Protein AF-A0A7W4BRG5-F1 (afdb_monomer_lite)

pLDDT: mean 81.26, std 13.05, range [51.34, 97.38]

Secondary structure (DSSP, 8-state):
----GGGS-S-HHHHHHHHHHHHHHHHHHHHHHHHHHHHHHHHHHHHHHHHHHHHHS--TTSSTTTTHHHHHHHHHHHHHHHHHTT-----PPP-PPPP-

Foldseek 3Di:
DDDDPVVDDPDPVSVVVVVVVVVVVVVVVVVVVVVVVVVVVVVVVVVVCVVVVVVVPDPDPPCPPPCPVVVVVVVVVVVVVVVVPPPPPPDDDDPDDDDD

Radius of gyration: 35.74 Å; chains: 1; bounding box: 100×28×65 Å

Structure (mmCIF, N/CA/C/O backbone):
data_AF-A0A7W4BRG5-F1
#
_entry.id   AF-A0A7W4BRG5-F1
#
loop_
_atom_site.group_PDB
_atom_site.id
_atom_site.type_symbol
_atom_site.label_atom_id
_atom_site.label_alt_id
_atom_site.label_comp_id
_atom_site.label_asym_id
_atom_site.label_entity_id
_atom_site.label_seq_id
_atom_site.pdbx_PDB_ins_code
_atom_site.Cartn_x
_atom_site.Cartn_y
_atom_site.Cartn_z
_atom_site.occupancy
_atom_site.B_iso_or_equiv
_atom_site.auth_seq_id
_atom_site.auth_comp_id
_atom_site.auth_asym_id
_atom_site.auth_atom_id
_atom_site.pdbx_PDB_model_num
ATOM 1 N N . MET A 1 1 ? 29.152 0.210 -7.449 1.00 51.34 1 MET A N 1
ATOM 2 C CA . MET A 1 1 ? 29.610 -0.427 -8.700 1.00 51.34 1 MET A CA 1
ATOM 3 C C . MET A 1 1 ? 29.855 0.691 -9.694 1.00 51.34 1 MET A C 1
ATOM 5 O O . MET A 1 1 ? 28.980 1.539 -9.818 1.00 51.34 1 MET A O 1
ATOM 9 N N . LYS A 1 2 ? 31.047 0.783 -10.285 1.00 65.44 2 LYS A N 1
ATOM 10 C CA . LYS A 1 2 ? 31.317 1.781 -11.326 1.00 65.44 2 LYS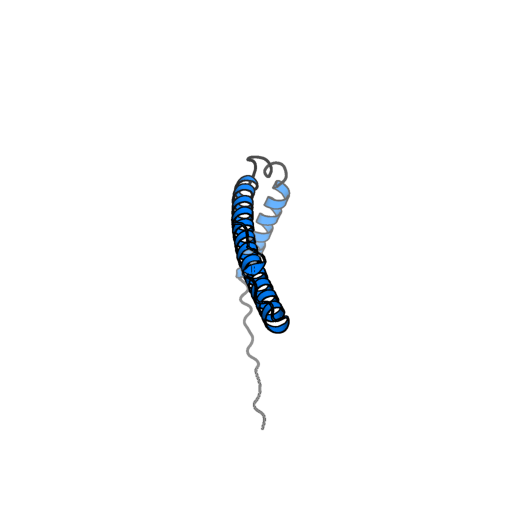 A CA 1
ATOM 11 C C . LYS A 1 2 ? 30.936 1.140 -12.654 1.00 65.44 2 LYS A C 1
ATOM 13 O O . LYS A 1 2 ? 31.395 0.039 -12.930 1.00 65.44 2 LYS A O 1
ATOM 18 N N . ILE A 1 3 ? 30.029 1.770 -13.387 1.00 76.00 3 ILE A N 1
ATOM 19 C CA . ILE A 1 3 ? 29.692 1.339 -14.741 1.00 76.00 3 ILE A CA 1
ATOM 20 C C . ILE A 1 3 ? 30.744 1.978 -15.640 1.00 76.00 3 ILE A C 1
ATOM 22 O O . ILE A 1 3 ? 30.840 3.205 -15.686 1.00 76.00 3 ILE A O 1
ATOM 26 N N . ASP A 1 4 ? 31.561 1.159 -16.294 1.00 78.88 4 ASP A N 1
ATOM 27 C CA . ASP A 1 4 ? 32.535 1.652 -17.261 1.00 78.88 4 ASP A CA 1
ATOM 28 C C . ASP A 1 4 ? 31.794 2.085 -18.529 1.00 78.88 4 ASP A C 1
ATOM 30 O O . ASP A 1 4 ? 31.093 1.287 -19.149 1.00 78.88 4 ASP A O 1
ATOM 34 N N . ALA A 1 5 ? 31.942 3.348 -18.931 1.00 72.69 5 ALA A N 1
ATOM 35 C CA . ALA A 1 5 ? 31.243 3.901 -20.096 1.00 72.69 5 ALA A CA 1
ATOM 36 C C . ALA A 1 5 ? 31.586 3.162 -21.404 1.00 72.69 5 ALA A C 1
ATOM 38 O O . ALA A 1 5 ? 30.755 3.078 -22.298 1.00 72.69 5 ALA A O 1
ATOM 39 N N . HIS A 1 6 ? 32.780 2.565 -21.480 1.00 78.62 6 HIS A N 1
ATOM 40 C CA . HIS A 1 6 ? 33.233 1.748 -22.611 1.00 78.62 6 HIS A CA 1
ATOM 41 C C . HIS A 1 6 ? 32.613 0.342 -22.659 1.00 78.62 6 HIS A C 1
ATOM 43 O O . HIS A 1 6 ? 32.879 -0.406 -23.592 1.00 78.62 6 HIS A O 1
ATOM 49 N N . SER A 1 7 ? 31.830 -0.043 -21.647 1.00 78.31 7 SER A N 1
ATOM 50 C CA . SER A 1 7 ? 31.088 -1.311 -21.643 1.00 78.31 7 SER A CA 1
ATOM 51 C C . SER A 1 7 ? 29.690 -1.189 -22.252 1.00 78.31 7 SER A C 1
ATOM 53 O O . SER A 1 7 ? 29.014 -2.200 -22.437 1.00 78.31 7 SER A O 1
ATOM 55 N N . LEU A 1 8 ? 29.251 0.037 -22.557 1.00 79.62 8 LEU A N 1
ATOM 56 C CA . LEU A 1 8 ? 27.994 0.265 -23.250 1.00 79.62 8 LEU A CA 1
ATOM 57 C C . LEU A 1 8 ? 28.156 0.060 -24.762 1.00 79.62 8 LEU A C 1
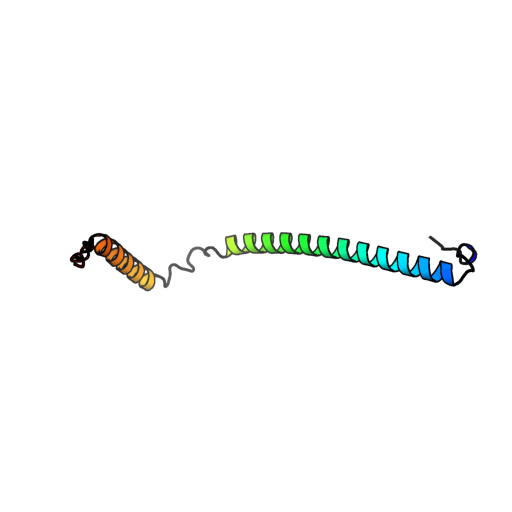ATOM 59 O O . LEU A 1 8 ? 29.225 0.332 -25.307 1.00 79.62 8 LEU A O 1
ATOM 63 N N . PRO A 1 9 ? 27.097 -0.389 -25.454 1.00 85.00 9 PRO A N 1
ATOM 64 C CA . PRO A 1 9 ? 27.086 -0.416 -26.908 1.00 85.00 9 PRO A CA 1
ATOM 65 C C . PRO A 1 9 ? 27.247 0.991 -27.492 1.00 85.00 9 PRO A C 1
ATOM 67 O O . PRO A 1 9 ? 26.579 1.921 -27.044 1.00 85.00 9 PRO A O 1
ATOM 70 N N . ASP A 1 10 ? 28.061 1.126 -28.537 1.00 86.06 10 ASP A N 1
ATOM 71 C CA . ASP A 1 10 ? 28.211 2.387 -29.280 1.00 86.06 10 ASP A CA 1
ATOM 72 C C . ASP A 1 10 ? 27.052 2.637 -30.270 1.00 86.06 10 ASP A C 1
ATOM 74 O O . ASP A 1 10 ? 26.923 3.729 -30.825 1.00 86.06 10 ASP A O 1
ATOM 78 N N . ASP A 1 11 ? 26.194 1.633 -30.503 1.00 91.06 11 ASP A N 1
ATOM 79 C CA . ASP A 1 11 ? 25.029 1.751 -31.384 1.00 91.06 11 ASP A CA 1
ATOM 80 C C . ASP A 1 11 ? 23.867 2.493 -30.685 1.00 91.06 11 ASP A C 1
ATOM 82 O O . ASP A 1 11 ? 23.322 1.997 -29.687 1.00 91.06 11 ASP A O 1
ATOM 86 N N . PRO A 1 12 ? 23.419 3.654 -31.210 1.00 89.19 12 PRO A N 1
ATOM 87 C CA . PRO A 1 12 ? 22.330 4.426 -30.617 1.00 89.19 12 PRO A CA 1
ATOM 88 C C . PRO A 1 12 ? 20.995 3.673 -30.562 1.00 89.19 12 PRO A C 1
ATOM 90 O O . PRO A 1 12 ? 20.206 3.918 -29.648 1.00 89.19 12 PRO A O 1
ATOM 93 N N . GLU A 1 13 ? 20.709 2.767 -31.501 1.00 91.75 13 GLU A N 1
ATOM 94 C CA . GLU A 1 13 ? 19.458 1.998 -31.475 1.00 91.75 13 GLU A CA 1
ATOM 95 C C . GLU A 1 13 ? 19.465 0.950 -30.356 1.00 91.75 13 GLU A C 1
ATOM 97 O O . GLU A 1 13 ? 18.458 0.764 -29.663 1.00 91.75 13 GLU A O 1
ATOM 102 N N . GLN A 1 14 ? 20.613 0.316 -30.108 1.00 88.25 14 GLN A N 1
ATOM 103 C CA . GLN A 1 14 ? 20.782 -0.620 -28.999 1.00 88.25 14 GLN A CA 1
ATOM 104 C C . GLN A 1 14 ? 20.695 0.084 -27.634 1.00 88.25 14 GLN A C 1
ATOM 106 O O . GLN A 1 14 ? 20.038 -0.426 -26.723 1.00 88.25 14 GLN A O 1
ATOM 111 N N . LEU A 1 15 ? 21.268 1.287 -27.507 1.00 89.44 15 LEU A N 1
ATOM 112 C CA . LEU A 1 15 ? 21.167 2.104 -26.293 1.00 89.44 15 LEU A CA 1
ATOM 113 C C . LEU A 1 15 ? 19.721 2.496 -25.963 1.00 89.44 15 LEU A C 1
ATOM 115 O O . LEU A 1 15 ? 19.303 2.385 -24.810 1.00 89.44 15 LEU A O 1
ATOM 119 N N . LYS A 1 16 ? 18.932 2.909 -26.965 1.00 91.62 16 LYS A N 1
ATOM 120 C CA . LYS A 1 16 ? 17.508 3.243 -26.773 1.00 91.62 16 LYS A CA 1
ATOM 121 C C . LYS A 1 16 ? 16.709 2.051 -26.252 1.00 91.62 16 LYS A C 1
ATOM 123 O O . LYS A 1 16 ? 15.875 2.222 -25.366 1.00 91.62 16 LYS A O 1
ATOM 128 N N . ARG A 1 17 ? 16.972 0.848 -26.776 1.00 92.25 17 ARG A N 1
ATOM 129 C CA . ARG A 1 17 ? 16.307 -0.386 -26.325 1.00 92.25 17 ARG A CA 1
ATOM 130 C C . ARG A 1 17 ? 16.641 -0.710 -24.872 1.00 92.25 17 ARG A C 1
ATOM 132 O O . ARG A 1 17 ? 15.720 -0.924 -24.093 1.00 92.25 17 ARG A O 1
ATOM 139 N N . MET A 1 18 ? 17.921 -0.667 -24.497 1.00 90.25 18 MET A N 1
ATOM 140 C CA . MET A 1 18 ? 18.337 -0.883 -23.104 1.00 90.25 18 MET A CA 1
ATOM 141 C C . MET A 1 18 ? 17.738 0.152 -22.150 1.00 90.25 18 MET A C 1
ATOM 143 O O . MET A 1 18 ? 17.366 -0.191 -21.032 1.00 90.25 18 MET A O 1
ATOM 147 N N . LEU A 1 19 ? 17.636 1.416 -22.571 1.00 92.44 19 LEU A N 1
ATOM 148 C CA . LEU A 1 19 ? 17.035 2.464 -21.750 1.00 92.44 19 LEU A CA 1
ATOM 149 C C . LEU A 1 19 ? 15.541 2.212 -21.522 1.00 92.44 19 LEU A C 1
ATOM 151 O O . LEU A 1 19 ? 15.066 2.365 -20.399 1.00 92.44 19 LEU A O 1
ATOM 155 N N . LEU A 1 20 ? 14.821 1.786 -22.561 1.00 95.00 20 LEU A N 1
ATOM 156 C CA . LEU A 1 20 ? 13.408 1.429 -22.456 1.00 95.00 20 LEU A CA 1
ATOM 157 C C . LEU A 1 20 ? 13.197 0.222 -21.529 1.00 95.00 20 LEU A C 1
ATOM 159 O O . LEU A 1 20 ? 12.323 0.257 -20.669 1.00 95.00 20 LEU A O 1
ATOM 163 N N . GLU A 1 21 ? 14.022 -0.816 -21.667 1.00 93.56 21 GLU A N 1
ATOM 164 C CA . GLU A 1 21 ? 13.986 -2.004 -20.807 1.00 93.56 21 GLU A CA 1
ATOM 165 C C . GLU A 1 21 ? 14.304 -1.655 -19.346 1.00 93.56 21 GLU A C 1
ATOM 167 O O . GLU A 1 21 ? 13.604 -2.080 -18.427 1.00 93.56 21 GLU A O 1
ATOM 172 N N . LEU A 1 22 ? 15.319 -0.814 -19.120 1.00 94.81 22 LEU A N 1
ATOM 173 C CA . LEU A 1 22 ? 15.658 -0.336 -17.785 1.00 94.81 22 LEU A CA 1
ATOM 174 C C . LEU A 1 22 ? 14.501 0.455 -17.172 1.00 94.81 22 LEU A C 1
ATOM 176 O O . LEU A 1 22 ? 14.205 0.268 -15.994 1.00 94.81 22 LEU A O 1
ATOM 180 N N . GLN A 1 23 ? 13.849 1.319 -17.953 1.00 95.19 23 GLN A N 1
ATOM 181 C CA . GLN A 1 23 ? 12.695 2.081 -17.490 1.00 95.19 23 GLN A CA 1
ATOM 182 C C . GLN A 1 23 ? 11.544 1.149 -17.094 1.00 95.19 23 GLN A C 1
ATOM 184 O O . GLN A 1 23 ? 11.052 1.260 -15.976 1.00 95.19 23 GLN A O 1
ATOM 189 N N . GLN A 1 24 ? 11.196 0.177 -17.941 1.00 95.00 24 GLN A N 1
ATOM 190 C CA . GLN A 1 24 ? 10.152 -0.812 -17.645 1.00 95.00 24 GLN A CA 1
ATOM 191 C C . GLN A 1 24 ? 10.442 -1.584 -16.355 1.00 95.00 24 GLN A C 1
ATOM 193 O O . GLN A 1 24 ? 9.599 -1.660 -15.467 1.00 95.00 24 GLN A O 1
ATOM 198 N N . HIS A 1 25 ? 11.663 -2.089 -16.202 1.00 95.12 25 HIS A N 1
ATOM 199 C CA . HIS A 1 25 ? 12.054 -2.836 -15.010 1.00 95.12 25 HIS A CA 1
ATOM 200 C C . HIS A 1 25 ? 12.085 -1.964 -13.740 1.00 95.12 25 HIS A C 1
ATOM 202 O O . HIS A 1 25 ? 11.822 -2.445 -12.634 1.00 95.12 25 HIS A O 1
ATOM 208 N N . MET A 1 26 ? 12.412 -0.675 -13.862 1.00 95.62 26 MET A N 1
ATOM 209 C CA . MET A 1 26 ? 12.334 0.258 -12.735 1.00 95.62 26 MET A CA 1
ATOM 210 C C . MET A 1 26 ? 10.883 0.564 -12.357 1.00 95.62 26 MET A C 1
ATOM 212 O O . MET A 1 26 ? 10.584 0.589 -11.163 1.00 95.62 26 MET A O 1
ATOM 216 N N . ASP A 1 27 ? 9.998 0.727 -13.340 1.00 95.75 27 ASP A N 1
ATOM 217 C CA . ASP A 1 27 ? 8.564 0.941 -13.127 1.00 95.75 27 ASP A CA 1
ATOM 218 C C . ASP A 1 27 ? 7.915 -0.282 -12.457 1.00 95.75 27 ASP A C 1
ATOM 220 O O . ASP A 1 27 ? 7.194 -0.134 -11.470 1.00 95.75 27 ASP A O 1
ATOM 224 N N . GLU A 1 28 ? 8.246 -1.499 -12.902 1.00 95.56 28 GLU A N 1
ATOM 225 C CA . GLU A 1 28 ? 7.810 -2.751 -12.268 1.00 95.56 28 GLU A CA 1
ATOM 226 C C . GLU A 1 28 ? 8.265 -2.832 -10.806 1.00 95.56 28 GLU A C 1
ATOM 228 O O . GLU A 1 28 ? 7.459 -3.058 -9.901 1.00 95.56 28 GLU A O 1
ATOM 233 N N . LYS A 1 29 ? 9.548 -2.560 -10.540 1.00 95.50 29 LYS A N 1
ATOM 234 C CA . LYS A 1 29 ? 10.084 -2.552 -9.171 1.00 95.50 29 LYS A CA 1
ATOM 235 C C . LYS A 1 29 ? 9.471 -1.479 -8.287 1.00 95.50 29 LYS A C 1
ATOM 237 O O . LYS A 1 29 ? 9.462 -1.645 -7.063 1.00 95.50 29 LYS A O 1
ATOM 242 N N . LEU A 1 30 ? 9.058 -0.356 -8.865 1.00 96.25 30 LEU A N 1
ATOM 243 C CA . LEU A 1 30 ? 8.389 0.704 -8.129 1.00 96.25 30 LEU A CA 1
ATOM 244 C C . LEU A 1 30 ? 6.968 0.265 -7.768 1.00 96.25 30 LEU A C 1
ATOM 246 O O . LEU A 1 30 ? 6.613 0.300 -6.593 1.00 96.25 30 LEU A O 1
ATOM 250 N N . ALA A 1 31 ? 6.229 -0.287 -8.733 1.00 96.31 31 ALA A N 1
ATOM 251 C CA . ALA A 1 31 ? 4.893 -0.833 -8.520 1.00 96.31 31 ALA A CA 1
ATOM 252 C C . ALA A 1 31 ? 4.872 -1.953 -7.463 1.00 96.31 31 ALA A C 1
ATOM 254 O O . ALA A 1 31 ? 4.011 -1.957 -6.582 1.00 96.31 31 ALA A O 1
ATOM 255 N N . GLU A 1 32 ? 5.846 -2.869 -7.482 1.00 96.06 32 GLU A N 1
ATOM 256 C CA . GLU A 1 32 ? 5.989 -3.910 -6.454 1.00 96.06 32 GLU A CA 1
ATOM 257 C C . GLU A 1 32 ? 6.210 -3.322 -5.053 1.00 96.06 32 GLU A C 1
ATOM 259 O O . GLU A 1 32 ? 5.628 -3.789 -4.066 1.00 96.06 32 GLU A O 1
ATOM 264 N N . LYS A 1 33 ? 7.059 -2.291 -4.942 1.00 96.56 33 LYS A N 1
ATOM 265 C CA . LYS A 1 33 ? 7.305 -1.617 -3.663 1.00 96.56 33 LYS A CA 1
ATOM 266 C C . LYS A 1 33 ? 6.066 -0.888 -3.169 1.00 96.56 33 LYS A C 1
ATOM 268 O O . LYS A 1 33 ? 5.743 -1.013 -1.989 1.00 96.56 33 LYS A O 1
ATOM 273 N N . ASP A 1 34 ? 5.376 -0.174 -4.048 1.00 96.31 34 ASP A N 1
ATOM 274 C CA . ASP A 1 34 ? 4.171 0.574 -3.703 1.00 96.31 34 ASP A CA 1
ATOM 275 C C . ASP A 1 34 ? 3.049 -0.361 -3.245 1.00 96.31 34 ASP A C 1
ATOM 277 O O . ASP A 1 34 ? 2.421 -0.107 -2.215 1.00 96.31 34 ASP A O 1
ATOM 281 N N . ALA A 1 35 ? 2.864 -1.499 -3.921 1.00 96.50 35 ALA A N 1
ATOM 282 C CA . ALA A 1 35 ? 1.913 -2.528 -3.504 1.00 96.50 35 ALA A CA 1
ATOM 283 C C . ALA A 1 35 ? 2.224 -3.049 -2.090 1.00 96.50 35 ALA A C 1
ATOM 285 O O . ALA A 1 35 ? 1.337 -3.122 -1.236 1.00 96.50 35 ALA A O 1
ATOM 286 N N . LYS A 1 36 ? 3.500 -3.336 -1.807 1.00 96.81 36 LYS A N 1
ATOM 287 C CA . LYS A 1 36 ? 3.941 -3.797 -0.484 1.00 96.81 36 LYS A CA 1
ATOM 288 C C . LYS A 1 36 ? 3.757 -2.736 0.602 1.00 96.81 36 LYS A C 1
ATOM 290 O O . LYS A 1 36 ? 3.369 -3.058 1.725 1.00 96.81 36 LYS A O 1
ATOM 295 N N . ILE A 1 37 ? 4.040 -1.471 0.291 1.00 97.06 37 ILE A N 1
ATOM 296 C CA . ILE A 1 37 ? 3.824 -0.350 1.214 1.00 97.06 37 ILE A CA 1
ATOM 297 C C . ILE A 1 37 ? 2.332 -0.208 1.516 1.00 97.06 37 ILE A C 1
ATOM 299 O O . ILE A 1 37 ? 1.959 -0.080 2.682 1.00 97.06 37 ILE A O 1
ATOM 303 N N . HIS A 1 38 ? 1.481 -0.275 0.493 1.00 96.88 38 HIS A N 1
ATOM 304 C CA . HIS A 1 38 ? 0.037 -0.176 0.655 1.00 96.88 38 HIS A CA 1
ATOM 305 C C . HIS A 1 38 ? -0.513 -1.298 1.547 1.00 96.88 38 HIS A C 1
ATOM 307 O O . HIS A 1 38 ? -1.278 -1.028 2.473 1.00 96.88 38 HIS A O 1
ATOM 313 N N . GLU A 1 39 ? -0.083 -2.543 1.329 1.00 96.69 39 GLU A N 1
ATOM 314 C CA . GLU A 1 39 ? -0.462 -3.686 2.169 1.00 96.69 39 GLU A CA 1
ATOM 315 C C . GLU A 1 39 ? -0.059 -3.475 3.639 1.00 96.69 39 GLU A C 1
ATOM 317 O O . GLU A 1 39 ? -0.875 -3.643 4.550 1.00 96.69 39 GLU A O 1
ATOM 322 N N . LEU A 1 40 ? 1.182 -3.040 3.884 1.00 97.38 40 LEU A N 1
ATOM 323 C CA . LEU A 1 40 ? 1.678 -2.769 5.235 1.00 97.38 40 LEU A CA 1
ATOM 324 C C . LEU A 1 40 ? 0.907 -1.635 5.921 1.00 97.38 40 LEU A C 1
ATOM 326 O O . LEU A 1 40 ? 0.559 -1.757 7.098 1.00 97.38 40 LEU A O 1
ATOM 330 N N . LEU A 1 41 ? 0.611 -0.552 5.199 1.00 97.31 41 LEU A N 1
ATOM 331 C CA . LEU A 1 41 ? -0.183 0.563 5.714 1.00 97.31 41 LEU A CA 1
ATOM 332 C C . LEU A 1 41 ? -1.611 0.126 6.044 1.00 97.31 41 LEU A C 1
ATOM 334 O O . LEU A 1 41 ? -2.133 0.489 7.098 1.00 97.31 41 LEU A O 1
ATOM 338 N N . GLN A 1 42 ? -2.227 -0.695 5.195 1.00 95.81 42 GLN A N 1
ATOM 339 C CA . GLN A 1 42 ? -3.554 -1.244 5.451 1.00 95.81 42 GLN A CA 1
ATOM 340 C C . GLN A 1 42 ? -3.561 -2.121 6.711 1.00 95.81 42 GLN A C 1
ATOM 342 O O . GLN A 1 42 ? -4.430 -1.954 7.570 1.00 95.81 42 GLN A O 1
ATOM 347 N N . ALA A 1 43 ? -2.577 -3.012 6.863 1.00 95.38 43 ALA A N 1
ATOM 348 C CA . ALA A 1 43 ? -2.447 -3.862 8.044 1.00 95.38 43 ALA A CA 1
ATOM 349 C C . ALA A 1 43 ? -2.220 -3.037 9.324 1.00 95.38 43 ALA A C 1
ATOM 351 O O . ALA A 1 43 ? -2.833 -3.306 10.363 1.00 95.38 43 ALA A O 1
ATOM 352 N N . TYR A 1 44 ? -1.378 -2.004 9.246 1.00 96.25 44 TYR A N 1
ATOM 353 C CA . TYR A 1 44 ? -1.116 -1.089 10.353 1.00 96.25 44 TYR A CA 1
ATOM 354 C C . TYR A 1 44 ? -2.372 -0.310 10.759 1.00 96.25 44 TYR A C 1
ATOM 356 O O . TYR A 1 44 ? -2.742 -0.317 11.934 1.00 96.25 44 TYR A O 1
ATOM 364 N N . ASN A 1 45 ? -3.076 0.285 9.796 1.00 95.00 45 ASN A N 1
ATOM 365 C CA . ASN A 1 45 ? -4.308 1.030 10.045 1.00 95.00 45 ASN A CA 1
ATOM 366 C C . ASN A 1 45 ? -5.404 0.128 10.624 1.00 95.00 45 ASN A C 1
ATOM 368 O O . ASN A 1 45 ? -6.085 0.521 11.569 1.00 95.00 45 ASN A O 1
ATOM 372 N N . ALA A 1 46 ? -5.535 -1.108 10.132 1.00 93.94 46 ALA A N 1
ATOM 373 C CA . ALA A 1 46 ? -6.474 -2.080 10.684 1.00 93.94 46 ALA A CA 1
ATOM 374 C C . ALA A 1 46 ? -6.135 -2.453 12.137 1.00 93.94 46 ALA A C 1
ATOM 376 O O . ALA A 1 46 ? -7.032 -2.571 12.973 1.00 93.94 46 ALA A O 1
ATOM 377 N N . LYS A 1 47 ? -4.847 -2.620 12.467 1.00 94.06 47 LYS A N 1
ATOM 378 C CA . LYS A 1 47 ? -4.403 -2.855 13.848 1.00 94.06 47 LYS A CA 1
ATOM 379 C C . LYS A 1 47 ? -4.720 -1.655 14.740 1.00 94.06 47 LYS A C 1
ATOM 381 O O . LYS A 1 47 ? -5.255 -1.835 15.829 1.00 94.06 47 LYS A O 1
ATOM 386 N N . LEU A 1 48 ? -4.427 -0.448 14.266 1.00 91.94 48 LEU A N 1
ATOM 387 C CA . LEU A 1 48 ? -4.676 0.790 14.995 1.00 91.94 48 L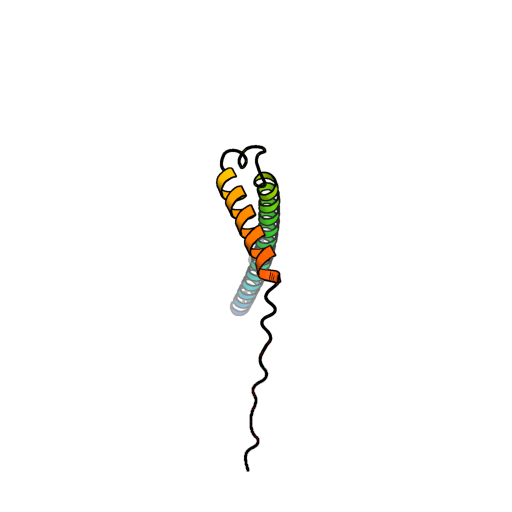EU A CA 1
ATOM 388 C C . LEU A 1 48 ? -6.174 0.985 15.269 1.00 91.94 48 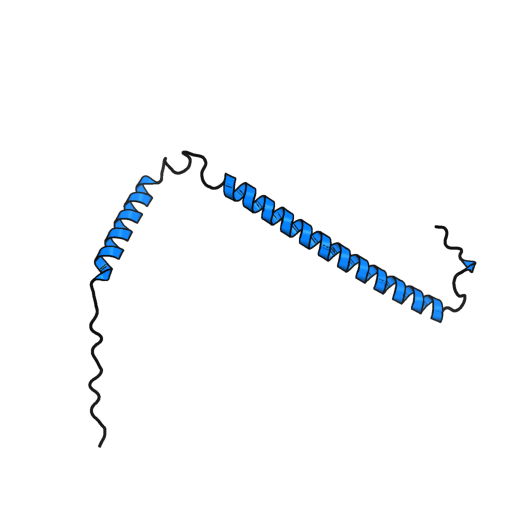LEU A C 1
ATOM 390 O O . LEU A 1 48 ? -6.563 1.268 16.400 1.00 91.94 48 LEU A O 1
ATOM 394 N N . ALA A 1 49 ? -7.015 0.743 14.262 1.00 89.38 49 ALA A N 1
ATOM 395 C CA . ALA A 1 49 ? -8.465 0.785 14.395 1.00 89.38 49 ALA A CA 1
ATOM 396 C C . ALA A 1 49 ? -8.975 -0.224 15.434 1.00 89.38 49 ALA A C 1
ATOM 398 O O . ALA A 1 49 ? -9.818 0.132 16.248 1.00 89.38 49 ALA A O 1
ATOM 399 N N . LYS A 1 50 ? -8.437 -1.451 15.474 1.00 87.62 50 LYS A N 1
ATOM 400 C CA . LYS A 1 50 ? -8.796 -2.450 16.500 1.00 87.62 50 LYS A CA 1
ATOM 401 C C . LYS A 1 50 ? -8.404 -2.010 17.911 1.00 87.62 50 LYS A C 1
ATOM 403 O O . LYS A 1 50 ? -9.207 -2.137 18.832 1.00 87.62 50 LYS A O 1
ATOM 408 N N . GLU A 1 51 ? -7.191 -1.491 18.084 1.00 87.38 51 GLU A N 1
ATOM 409 C CA . GLU A 1 51 ? -6.703 -1.001 19.380 1.00 87.38 51 GLU A CA 1
ATOM 410 C C . GLU A 1 51 ? -7.541 0.173 19.896 1.00 87.38 51 GLU A C 1
ATOM 412 O O . GLU A 1 51 ? -7.914 0.203 21.070 1.00 87.38 51 GLU A O 1
ATOM 417 N N . TYR A 1 52 ? -7.875 1.133 19.029 1.00 83.62 52 TYR A N 1
ATOM 418 C CA . TYR A 1 52 ? -8.705 2.268 19.425 1.00 83.62 52 TYR A CA 1
ATOM 419 C C . TYR A 1 52 ? -10.180 1.918 19.560 1.00 83.62 52 TYR A C 1
ATOM 421 O O . TYR A 1 52 ? -10.798 2.440 20.475 1.00 83.62 52 TYR A O 1
ATOM 429 N N . ALA A 1 53 ? -10.733 1.012 18.751 1.00 80.44 53 ALA A N 1
ATOM 430 C CA . ALA A 1 53 ? -12.096 0.519 18.947 1.00 80.44 53 ALA A CA 1
ATOM 431 C C . ALA A 1 53 ? -12.242 -0.157 20.318 1.00 80.44 53 ALA A C 1
ATOM 433 O O . ALA A 1 53 ? -13.167 0.148 21.063 1.00 80.44 53 ALA A O 1
ATOM 434 N N . LYS A 1 54 ? -11.262 -0.983 20.715 1.00 74.94 54 LYS A N 1
ATOM 435 C CA . LYS A 1 54 ? -11.218 -1.585 22.056 1.00 74.94 54 LYS A CA 1
ATOM 436 C C . LYS A 1 54 ? -11.149 -0.537 23.174 1.00 74.94 54 LYS A C 1
ATOM 438 O O . LYS A 1 54 ? -11.672 -0.765 24.256 1.00 74.94 54 LYS A O 1
ATOM 443 N N . LYS A 1 55 ? -10.482 0.596 22.936 1.00 72.75 55 LYS A N 1
ATOM 444 C CA . LYS A 1 55 ? -10.409 1.714 23.892 1.00 72.75 55 LYS A CA 1
ATOM 445 C C . LYS A 1 55 ? -11.623 2.645 23.835 1.00 72.75 55 LYS A C 1
ATOM 447 O O . LYS A 1 55 ? -11.866 3.350 24.809 1.00 72.75 55 LYS A O 1
ATOM 452 N N . SER A 1 56 ? -12.348 2.694 22.717 1.00 65.50 56 SER A N 1
ATOM 453 C CA . SER A 1 56 ? -13.540 3.533 22.553 1.00 65.50 56 SER A CA 1
ATOM 454 C C . SER A 1 56 ? -14.809 2.832 23.014 1.00 65.50 56 SER A C 1
ATOM 456 O O . SER A 1 56 ? -15.818 3.497 23.235 1.00 65.50 56 SER A O 1
ATOM 458 N N . GLU A 1 57 ? -14.779 1.508 23.173 1.00 58.72 57 GLU A N 1
ATOM 459 C CA . GLU A 1 57 ? -15.838 0.750 23.824 1.00 58.72 57 GLU A CA 1
ATOM 460 C C . GLU A 1 57 ? -15.811 1.048 25.333 1.00 58.72 57 GLU A C 1
ATOM 462 O O . GLU A 1 57 ? -15.262 0.313 26.143 1.00 58.72 57 GLU A O 1
ATOM 467 N N . LYS A 1 58 ? -16.394 2.203 25.671 1.00 58.50 58 LYS A N 1
ATOM 468 C CA . LYS A 1 58 ? -16.740 2.687 27.010 1.00 58.50 58 LYS A CA 1
ATOM 469 C C . LYS A 1 58 ? -15.547 2.884 27.952 1.00 58.50 58 LYS A C 1
ATOM 471 O O . LYS A 1 58 ? -15.088 1.965 28.625 1.00 58.50 58 LYS A O 1
ATOM 476 N N . MET A 1 59 ? -15.160 4.150 28.153 1.00 55.41 59 MET A N 1
ATOM 477 C CA . MET A 1 59 ? -14.693 4.522 29.492 1.00 55.41 59 MET A CA 1
ATOM 478 C C . MET A 1 59 ? -15.785 4.090 30.486 1.00 55.41 59 MET A C 1
ATOM 480 O O . MET A 1 59 ? -16.933 4.514 30.304 1.00 55.41 59 MET A O 1
ATOM 484 N N . PRO A 1 60 ? -15.473 3.261 31.498 1.00 56.31 60 PRO A N 1
ATOM 485 C CA . PRO A 1 60 ? -16.432 2.930 32.545 1.00 56.31 60 PRO A CA 1
ATOM 486 C C . PRO A 1 60 ? -16.965 4.242 33.139 1.00 56.31 60 PRO A C 1
ATOM 488 O O . PRO A 1 60 ? -16.172 5.080 33.568 1.00 56.31 60 PRO A O 1
ATOM 491 N N . GLY A 1 61 ? -18.282 4.460 33.077 1.00 58.75 61 GLY A N 1
ATOM 492 C CA . GLY A 1 61 ? -18.945 5.670 33.581 1.00 58.75 61 GLY A CA 1
ATOM 493 C C . GLY A 1 61 ? -19.223 6.796 32.571 1.00 58.75 61 GLY A C 1
ATOM 494 O O . GLY A 1 61 ? -19.970 7.710 32.902 1.00 58.75 61 GLY A O 1
ATOM 495 N N . ALA A 1 62 ? -18.710 6.757 31.332 1.00 59.41 62 ALA A N 1
ATOM 496 C CA . ALA A 1 62 ? -18.947 7.846 30.363 1.00 59.41 62 ALA A CA 1
ATOM 497 C C . ALA A 1 62 ? -20.350 7.833 29.719 1.00 59.41 62 ALA A C 1
ATOM 499 O O . ALA A 1 62 ? -20.801 8.863 29.229 1.00 59.41 62 ALA A O 1
ATOM 500 N N . GLY A 1 63 ? -21.033 6.684 29.720 1.00 57.31 63 GLY A N 1
ATOM 501 C CA . GLY A 1 63 ? -22.395 6.532 29.186 1.00 57.31 63 GLY A CA 1
ATOM 502 C C . GLY A 1 63 ? -23.479 6.376 30.254 1.00 57.31 63 GLY A C 1
ATOM 503 O O . GLY A 1 63 ? -24.643 6.253 29.920 1.00 57.31 63 GLY A O 1
ATOM 504 N N . GLU A 1 64 ? -23.127 6.351 31.539 1.00 61.62 64 GLU A N 1
ATOM 505 C CA . GLU A 1 64 ? -24.099 6.063 32.610 1.00 61.62 64 GLU A CA 1
ATOM 506 C C . GLU A 1 64 ? -24.796 7.325 33.137 1.00 61.62 64 GLU A C 1
ATOM 508 O O . GLU A 1 64 ? -25.814 7.230 33.810 1.00 61.62 64 GLU A O 1
ATOM 513 N N . VAL A 1 65 ? -24.282 8.518 32.823 1.00 66.38 65 VAL A N 1
ATOM 514 C CA . VAL A 1 65 ? -24.755 9.774 33.436 1.00 66.38 65 VAL A CA 1
ATOM 515 C C . VAL A 1 65 ? -25.914 10.442 32.685 1.00 66.38 65 VAL A C 1
ATOM 517 O O . VAL A 1 65 ? -26.527 11.354 33.231 1.00 66.38 65 VAL A O 1
ATOM 520 N N . PHE A 1 66 ? -26.225 10.014 31.453 1.00 64.56 66 PHE A N 1
ATOM 521 C CA . PHE A 1 66 ? -27.228 10.677 30.598 1.00 64.56 66 PHE A CA 1
ATOM 522 C C . PHE A 1 66 ? -28.118 9.731 29.775 1.00 64.56 66 PHE A C 1
ATOM 524 O O . PHE A 1 66 ? -28.966 10.208 29.023 1.00 64.56 66 PHE A O 1
ATOM 531 N N . ASN A 1 67 ? -27.971 8.413 29.927 1.00 70.81 67 ASN A N 1
ATOM 532 C CA . ASN A 1 67 ? -28.703 7.438 29.111 1.00 70.81 67 ASN A CA 1
ATOM 533 C C . ASN A 1 67 ? -30.106 7.098 29.640 1.00 70.81 67 ASN A C 1
ATOM 535 O O . ASN A 1 67 ? -30.838 6.383 28.968 1.00 70.81 67 ASN A O 1
ATOM 539 N N . GLU A 1 68 ? -30.528 7.646 30.785 1.00 74.44 68 GLU A N 1
ATOM 540 C CA . GLU A 1 68 ? -31.825 7.314 31.398 1.00 74.44 68 GLU A CA 1
ATOM 541 C C . GLU A 1 68 ? -33.014 7.574 30.453 1.00 74.44 68 GLU A C 1
ATOM 543 O O . GLU A 1 68 ? -33.947 6.780 30.388 1.00 74.44 68 GLU A O 1
ATOM 548 N N . ALA A 1 69 ? -32.971 8.647 29.656 1.00 79.06 69 ALA A N 1
ATOM 549 C CA . ALA A 1 69 ? -34.025 8.939 28.684 1.00 79.06 69 ALA A CA 1
ATOM 550 C C . ALA A 1 69 ? -34.039 7.962 27.492 1.00 79.06 69 ALA A C 1
ATOM 552 O O . ALA A 1 69 ? -35.115 7.633 26.993 1.00 79.06 69 ALA A O 1
ATOM 553 N N . GLU A 1 70 ? -32.870 7.500 27.037 1.00 77.25 70 GLU A N 1
ATOM 554 C CA . GLU A 1 70 ? -32.767 6.500 25.964 1.00 77.25 70 GLU A CA 1
ATOM 555 C C . GLU A 1 70 ? -33.207 5.119 26.459 1.00 77.25 70 GLU A C 1
ATOM 557 O O . GLU A 1 70 ? -33.959 4.444 25.762 1.00 77.25 70 GLU A O 1
ATOM 562 N N . ASP A 1 71 ? -32.849 4.742 27.690 1.00 80.38 71 ASP A N 1
ATOM 563 C CA . ASP A 1 71 ? -33.258 3.472 28.300 1.00 80.38 71 ASP A CA 1
ATOM 564 C C . ASP A 1 71 ? -34.792 3.365 28.423 1.00 80.38 71 ASP A C 1
ATOM 566 O O . ASP A 1 71 ? -35.371 2.316 28.127 1.00 80.38 71 ASP A O 1
ATOM 570 N N . ILE A 1 72 ? -35.470 4.466 28.785 1.00 82.25 72 ILE A N 1
ATOM 571 C CA . ILE A 1 72 ? -36.942 4.536 28.842 1.00 82.25 72 ILE A CA 1
ATOM 572 C C . ILE A 1 72 ? -37.565 4.354 27.448 1.00 82.25 72 ILE A C 1
ATOM 574 O O . ILE A 1 72 ? -38.581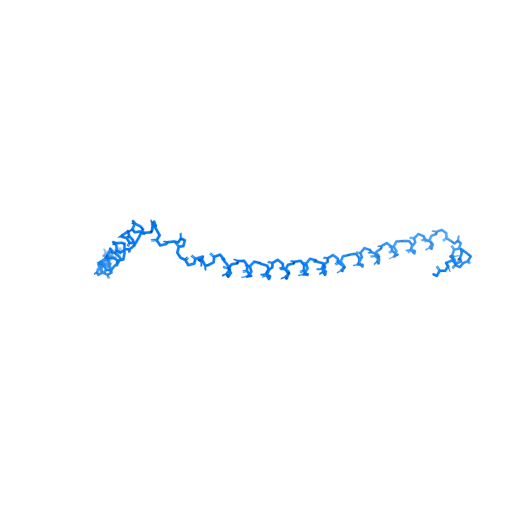 3.666 27.302 1.00 82.25 72 ILE A O 1
ATOM 578 N N . LEU A 1 73 ? -36.980 4.971 26.416 1.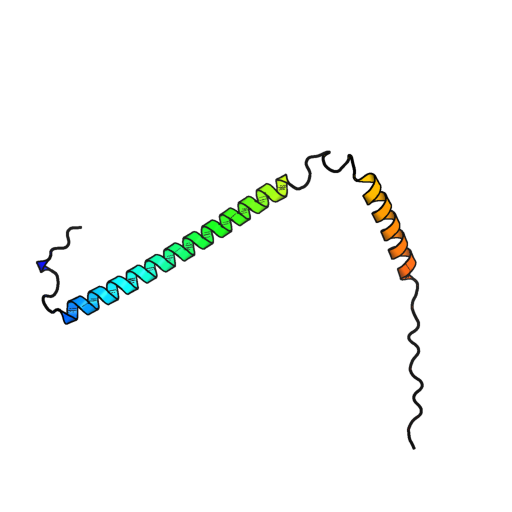00 84.25 73 LEU A N 1
ATOM 579 C CA . LEU A 1 73 ? -37.464 4.850 25.038 1.00 84.25 73 LEU A CA 1
ATOM 580 C C . LEU A 1 73 ? -37.257 3.431 24.493 1.00 84.25 73 LEU A C 1
ATOM 582 O O . LEU A 1 73 ? -38.185 2.859 23.919 1.00 84.25 73 LEU A O 1
ATOM 586 N N . ASP A 1 74 ? -36.095 2.831 24.748 1.00 83.56 74 ASP A N 1
ATOM 587 C CA . ASP A 1 74 ? -35.773 1.456 24.359 1.00 83.56 74 ASP A CA 1
ATOM 588 C C . ASP A 1 74 ? -36.713 0.431 25.015 1.00 83.56 74 ASP A C 1
ATOM 590 O O . ASP A 1 74 ? -37.097 -0.568 24.393 1.00 83.56 74 ASP A O 1
ATOM 594 N N . GLU A 1 75 ? -37.098 0.648 26.275 1.00 85.75 75 GLU A N 1
ATOM 595 C CA . GLU A 1 75 ? -38.056 -0.209 26.976 1.00 85.75 75 GLU A CA 1
ATOM 596 C C . GLU A 1 75 ? -39.468 -0.094 26.375 1.00 85.75 75 GLU A C 1
ATOM 598 O O . GLU A 1 75 ? -40.136 -1.111 26.144 1.00 85.75 75 GLU A O 1
ATOM 603 N N . HIS A 1 76 ? -39.897 1.123 26.029 1.00 85.19 76 HIS A N 1
ATOM 604 C CA . HIS A 1 76 ? -41.176 1.360 25.361 1.00 85.19 76 HIS A CA 1
ATOM 605 C C . HIS A 1 76 ? -41.223 0.733 23.956 1.00 85.19 76 HIS A C 1
ATOM 607 O O . HIS A 1 76 ? -42.193 0.052 23.607 1.00 85.19 76 HIS A O 1
ATOM 613 N N . ASP A 1 77 ? -40.158 0.878 23.168 1.00 85.38 77 ASP A N 1
ATOM 614 C CA . ASP A 1 77 ? -40.063 0.294 21.828 1.00 85.38 77 ASP A CA 1
ATOM 615 C C . ASP A 1 77 ? -40.064 -1.240 21.868 1.00 85.38 77 ASP A C 1
ATOM 617 O O . ASP A 1 77 ? -40.760 -1.890 21.077 1.00 85.38 77 ASP A O 1
ATOM 621 N N . LYS A 1 78 ? -39.377 -1.849 22.843 1.00 85.81 78 LYS A N 1
ATOM 622 C CA . LYS A 1 78 ? -39.450 -3.301 23.080 1.00 85.81 78 LYS A CA 1
ATOM 623 C C . LYS A 1 78 ? -40.870 -3.753 23.421 1.00 85.81 78 LYS A C 1
ATOM 625 O O . LYS A 1 78 ? -41.309 -4.789 22.913 1.00 85.81 78 LYS A O 1
ATOM 630 N N . ALA A 1 79 ? -41.610 -2.988 24.224 1.00 84.38 79 ALA A N 1
ATOM 631 C CA . ALA A 1 79 ? -43.002 -3.294 24.550 1.00 84.38 79 ALA A CA 1
ATOM 632 C C . ALA A 1 79 ? -43.931 -3.192 23.319 1.00 84.38 79 ALA A C 1
ATOM 634 O O . ALA A 1 79 ? -44.794 -4.053 23.110 1.00 84.38 79 ALA A O 1
ATOM 635 N N . LEU A 1 80 ? -43.731 -2.197 22.449 1.00 82.19 80 LEU A N 1
ATOM 636 C CA . LEU A 1 80 ? -44.472 -2.060 21.186 1.00 82.19 80 LEU A CA 1
ATOM 637 C C . LEU A 1 80 ? -44.166 -3.198 20.193 1.00 82.19 80 LEU A C 1
ATOM 639 O O . LEU A 1 80 ? -45.064 -3.739 19.537 1.00 82.19 80 LEU A O 1
ATOM 643 N N . LEU A 1 81 ? -42.905 -3.616 20.096 1.00 79.25 81 LEU A N 1
ATOM 644 C CA . LEU A 1 81 ? -42.502 -4.739 19.245 1.00 79.25 81 LEU A CA 1
ATOM 645 C C . LEU A 1 81 ? -43.046 -6.079 19.764 1.00 79.25 81 LEU A C 1
ATOM 647 O O . LEU A 1 81 ? -43.507 -6.904 18.974 1.00 79.25 81 LEU A O 1
ATOM 651 N N . ALA A 1 82 ? -43.078 -6.278 21.083 1.00 78.25 82 ALA A N 1
ATOM 652 C CA . ALA A 1 82 ? -43.652 -7.477 21.690 1.00 78.25 82 ALA A CA 1
ATOM 653 C C . ALA A 1 82 ? -45.179 -7.566 21.501 1.00 78.25 82 ALA A C 1
ATOM 655 O O . ALA A 1 82 ? -45.718 -8.649 21.267 1.00 78.25 82 ALA A O 1
ATOM 656 N N . THR A 1 83 ? -45.887 -6.434 21.555 1.00 67.56 83 THR A N 1
ATOM 657 C CA . THR A 1 83 ? -47.353 -6.384 21.397 1.00 67.56 83 THR A CA 1
ATOM 658 C C . THR A 1 83 ? -47.810 -6.502 19.938 1.00 67.56 83 THR A C 1
ATOM 660 O O . THR A 1 83 ? -48.870 -7.069 19.663 1.00 67.56 83 THR A O 1
ATOM 663 N N . SER A 1 84 ? -47.002 -6.047 18.976 1.00 61.03 84 SER A N 1
ATOM 664 C CA . SER A 1 84 ? -47.324 -6.113 17.540 1.00 61.03 84 SER A CA 1
ATOM 665 C C . SER A 1 84 ? -47.130 -7.499 16.900 1.00 61.03 84 SER A C 1
ATOM 667 O O . SER A 1 84 ? -47.685 -7.761 15.829 1.00 61.03 84 SER A O 1
ATOM 669 N N . ALA A 1 85 ? -46.442 -8.431 17.570 1.00 59.78 85 ALA A N 1
ATOM 670 C CA . ALA A 1 85 ? -46.204 -9.794 17.080 1.00 59.78 85 ALA A CA 1
ATOM 671 C C . ALA A 1 85 ? -47.473 -10.676 16.957 1.00 59.78 85 ALA A C 1
ATOM 673 O O . ALA A 1 85 ? -47.420 -11.747 16.349 1.00 59.78 85 ALA A O 1
ATOM 674 N N . SER A 1 86 ? -48.625 -10.252 17.496 1.00 57.69 86 SER A N 1
ATOM 675 C CA . SER A 1 86 ? -49.841 -11.085 17.570 1.00 57.69 86 SER A CA 1
ATOM 676 C C . SER A 1 86 ? -50.869 -10.852 16.448 1.00 57.69 86 SER A C 1
ATOM 678 O O . SER A 1 86 ? -51.767 -11.673 16.247 1.00 57.69 86 SER A O 1
ATOM 680 N N . VAL A 1 87 ? -50.756 -9.792 15.639 1.00 61.38 87 VAL A N 1
ATOM 681 C CA . VAL A 1 87 ? -51.760 -9.537 14.587 1.00 61.38 87 VAL A CA 1
ATOM 682 C C . VAL A 1 87 ? -51.418 -10.323 13.319 1.00 61.38 87 VAL A C 1
ATOM 684 O O . VAL A 1 87 ? -50.915 -9.785 12.330 1.00 61.38 87 VAL A O 1
ATOM 687 N N . LYS A 1 88 ? -51.730 -11.625 13.323 1.00 63.38 88 LYS A N 1
ATOM 688 C CA . LYS A 1 88 ? -51.826 -12.426 12.095 1.00 63.38 88 LYS A CA 1
ATOM 689 C C . LYS A 1 88 ? -52.952 -11.845 11.237 1.00 63.38 88 LYS A C 1
ATOM 691 O O . LYS A 1 88 ? -54.107 -12.231 11.371 1.00 63.38 88 LYS A O 1
ATOM 696 N N . LYS A 1 89 ? -52.629 -10.896 10.355 1.00 66.38 89 LYS A N 1
ATOM 697 C CA . LYS A 1 89 ? -53.559 -10.444 9.314 1.00 66.38 89 LYS A CA 1
ATOM 698 C C . LYS A 1 89 ? -53.858 -11.639 8.410 1.00 66.38 89 LYS A C 1
ATOM 700 O O . LYS A 1 89 ? -53.003 -12.049 7.623 1.00 66.38 89 LYS A O 1
ATOM 705 N N . GLU A 1 90 ? -55.050 -12.215 8.543 1.00 66.50 90 GLU A N 1
ATOM 706 C CA . GLU A 1 90 ? -55.532 -13.247 7.630 1.00 66.50 90 GLU A CA 1
ATOM 707 C C . GLU A 1 90 ? -55.548 -12.675 6.211 1.00 66.50 90 GLU A C 1
ATOM 709 O O . GLU A 1 90 ? -56.287 -11.742 5.888 1.00 66.50 90 GLU A O 1
ATOM 714 N N . LYS A 1 91 ? -54.676 -13.202 5.347 1.00 70.62 91 LYS A N 1
ATOM 715 C CA . LYS A 1 91 ? -54.637 -12.811 3.939 1.00 70.62 91 LYS A CA 1
ATOM 716 C C . LYS A 1 91 ? -55.895 -13.356 3.265 1.00 70.62 91 LYS A C 1
ATOM 718 O O . LYS A 1 91 ? -55.972 -14.548 2.964 1.00 70.62 91 LYS A O 1
ATOM 723 N N . ALA A 1 92 ? -56.878 -12.492 3.024 1.00 75.50 92 ALA A N 1
ATOM 724 C CA . ALA A 1 92 ? -58.078 -12.855 2.282 1.00 75.50 92 ALA A CA 1
ATOM 725 C C . ALA A 1 92 ? -57.700 -13.299 0.856 1.00 75.50 92 ALA A C 1
ATOM 727 O O . ALA A 1 92 ? -57.106 -12.537 0.090 1.00 75.50 92 ALA A O 1
ATOM 728 N N . LYS A 1 93 ? -58.030 -14.545 0.489 1.00 72.94 93 LYS A N 1
ATOM 729 C CA . LYS A 1 93 ? -57.814 -15.049 -0.875 1.00 72.94 93 LYS A CA 1
ATOM 730 C C . LYS A 1 93 ? -58.772 -14.341 -1.848 1.00 72.94 93 LYS A C 1
ATOM 732 O O . LYS A 1 93 ? -59.970 -14.271 -1.561 1.00 72.94 93 LYS A O 1
ATOM 737 N N . PRO A 1 94 ? -58.298 -13.855 -3.008 1.00 76.19 94 PRO A N 1
ATOM 738 C CA . PRO A 1 94 ? -59.158 -13.192 -3.980 1.00 76.19 94 PRO A CA 1
ATOM 739 C C . PRO A 1 94 ? -60.143 -14.192 -4.603 1.00 76.19 94 PRO A C 1
ATOM 741 O O . PRO A 1 94 ? -59.743 -15.159 -5.252 1.00 76.19 94 PRO A O 1
ATOM 744 N N . LYS A 1 95 ? -61.448 -13.948 -4.430 1.00 76.25 95 LYS A N 1
ATOM 745 C CA . LYS A 1 95 ? -62.529 -14.719 -5.067 1.00 76.25 95 LYS A CA 1
ATOM 746 C C . LYS A 1 95 ? -62.672 -14.293 -6.533 1.00 76.25 95 LYS A C 1
ATOM 748 O O . LYS A 1 95 ? -63.519 -13.465 -6.856 1.00 76.25 95 LYS A O 1
ATOM 753 N N . ARG A 1 96 ? -61.833 -14.817 -7.431 1.00 78.38 96 ARG A N 1
ATOM 754 C CA . ARG A 1 96 ? -62.017 -14.608 -8.880 1.00 78.38 96 ARG A CA 1
ATOM 755 C C . ARG A 1 96 ? -63.097 -15.565 -9.393 1.00 78.38 96 ARG A C 1
ATOM 757 O O . ARG A 1 96 ? -63.040 -16.755 -9.101 1.00 78.38 96 ARG A O 1
ATOM 764 N N . ARG A 1 97 ? -64.077 -15.048 -10.140 1.00 73.88 97 ARG A N 1
ATOM 765 C CA . ARG A 1 97 ? -65.030 -15.873 -10.902 1.00 73.88 97 ARG A CA 1
ATOM 766 C C . ARG A 1 97 ? -64.392 -16.231 -12.254 1.00 73.88 97 ARG A C 1
ATOM 768 O O . ARG A 1 97 ? -63.761 -15.344 -12.833 1.00 73.88 97 ARG A O 1
ATOM 775 N N . PRO A 1 98 ? -64.496 -17.484 -12.730 1.00 74.44 98 PRO A N 1
ATOM 776 C CA . PRO A 1 98 ? -63.979 -17.854 -14.044 1.00 74.44 98 PRO A CA 1
ATOM 777 C C . PRO A 1 98 ? -64.758 -17.117 -15.140 1.00 74.44 98 PRO A C 1
ATOM 779 O O . PRO A 1 98 ? -65.956 -16.869 -14.982 1.00 74.44 98 PRO A O 1
ATOM 782 N N . LEU A 1 99 ? -64.055 -16.721 -16.205 1.00 73.19 99 LEU A N 1
ATOM 783 C CA . LEU A 1 99 ? -64.694 -16.132 -17.381 1.00 73.19 99 LEU A CA 1
ATOM 784 C C . LEU A 1 99 ? -65.438 -17.212 -18.192 1.00 73.19 99 LEU A C 1
ATOM 786 O O . LEU A 1 99 ? -65.058 -18.381 -18.078 1.00 73.19 99 LEU A O 1
ATOM 790 N N . PRO A 1 100 ? -66.481 -16.822 -18.954 1.00 72.12 100 PRO A N 1
ATOM 791 C CA . PRO A 1 100 ? -67.273 -17.731 -19.784 1.00 72.12 100 PRO A CA 1
ATOM 792 C C . PRO A 1 100 ? -66.450 -18.423 -20.870 1.00 72.12 100 PRO A C 1
ATOM 794 O O . PRO A 1 100 ? -65.530 -17.767 -21.414 1.00 72.12 100 PRO A O 1
#

Sequence (100 aa):
MKIDAHSLPDDPEQLKRMLLELQQHMDEKLAEKDAKIHELLQAYNAKLAKEYAKKSEKMPGAGEVFNEAEDILDEHDKALLATSASVKKEKAKPKRRPLP